Protein AF-A0A1F9HVI5-F1 (afdb_monomer)

Foldseek 3Di:
DVVLLVLLLVLLVCVLVVHDVVVNVVSQVVNQVVLLCCLLVPQLVDDLVVNVVVLVVLLVSLVVSLVVCVVSDPDPVSNVVSVVLSVLSSVLSVVLSVLCVVCVPDSPVSNVVSVVRQRSPPDCPDPVPPVPPPDDDDPPDD

Secondary structure (DSSP, 8-state):
-HHHHHHHHHHHHHHHTT--HHHHHHHHHHHHHHHHHHIIIIITTS-HHHHHHHHHHHHHHHHHHHHHHGGG--SHHHHHHHHHHHHHHHHHHHHHHHHHHHSTT-HHHHHHHHHT--TT----TTTTT-------------

Radius of gyration: 18.82 Å; Cα contacts (8 Å, |Δi|>4): 93; chains: 1; bounding box: 34×60×51 Å

pLDDT: mean 84.14, std 18.17, range [33.78, 97.69]

Mean predicted aligned error: 7.9 Å

Solvent-accessible surface area (backbone atoms only — not comparable to full-atom values): 8461 Å² total; per-residue (Å²): 112,72,70,58,53,52,50,53,49,51,47,50,54,41,60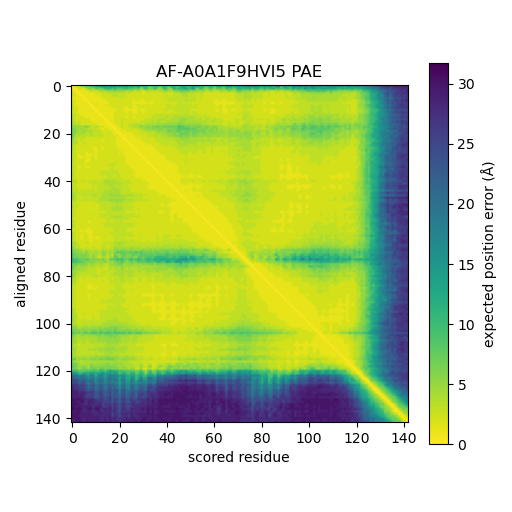,76,68,62,53,58,68,70,61,55,51,50,52,51,51,54,47,36,54,53,51,50,50,41,42,63,75,60,37,67,80,40,57,70,69,56,34,52,51,49,50,52,56,48,51,55,50,49,48,52,53,48,59,75,47,54,89,72,53,88,44,70,67,57,49,52,51,56,50,48,54,52,48,35,54,52,50,41,52,51,54,47,49,50,42,45,68,77,40,74,86,39,73,66,60,37,50,59,58,50,70,71,54,72,51,65,60,84,73,73,86,42,83,88,72,57,89,76,76,80,79,81,80,82,81,79,86,127

Structure (mmCIF, N/CA/C/O backbone):
data_AF-A0A1F9HVI5-F1
#
_entry.id   AF-A0A1F9HVI5-F1
#
loop_
_atom_site.group_PDB
_atom_site.id
_atom_site.type_symbol
_atom_site.label_atom_id
_atom_site.label_alt_id
_atom_site.label_comp_id
_atom_site.label_as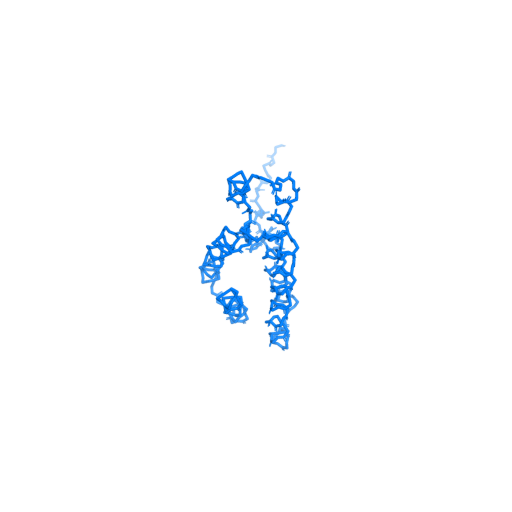ym_id
_atom_site.label_entity_id
_atom_site.label_seq_id
_atom_site.pdbx_PDB_ins_code
_atom_site.Cartn_x
_atom_site.Cartn_y
_atom_site.Cartn_z
_atom_site.occupancy
_atom_site.B_iso_or_equiv
_atom_site.auth_seq_id
_atom_site.auth_comp_id
_atom_site.auth_asym_id
_atom_site.auth_atom_id
_atom_site.pdbx_PDB_model_num
ATOM 1 N N . MET A 1 1 ? -1.151 -9.443 1.380 1.00 66.06 1 MET A N 1
ATOM 2 C CA . MET A 1 1 ? 0.193 -8.919 1.036 1.00 66.06 1 MET A CA 1
ATOM 3 C C . MET A 1 1 ? 0.683 -9.342 -0.363 1.00 66.06 1 MET A C 1
ATOM 5 O O . MET A 1 1 ? 0.917 -8.459 -1.174 1.00 66.06 1 MET A O 1
ATOM 9 N N . LEU A 1 2 ? 0.754 -10.642 -0.712 1.00 77.62 2 LEU A N 1
ATOM 10 C CA . LEU A 1 2 ? 1.256 -11.118 -2.028 1.00 77.62 2 LEU A CA 1
ATOM 11 C C . LEU A 1 2 ? 0.525 -10.523 -3.255 1.00 77.62 2 LEU A C 1
ATOM 13 O O . LEU A 1 2 ? 1.151 -10.196 -4.257 1.00 77.62 2 LEU A O 1
ATOM 17 N N . LYS A 1 3 ? -0.801 -10.349 -3.180 1.00 88.19 3 LYS A N 1
ATOM 18 C CA . LYS A 1 3 ? -1.596 -9.783 -4.287 1.00 88.19 3 LYS A CA 1
ATOM 19 C C . LYS A 1 3 ? -1.230 -8.323 -4.606 1.00 88.19 3 LYS A C 1
ATOM 21 O O . LYS A 1 3 ? -1.174 -7.962 -5.776 1.00 88.19 3 LYS A O 1
ATOM 26 N N . VAL A 1 4 ? -0.925 -7.512 -3.585 1.00 90.56 4 VAL A N 1
ATOM 27 C CA . VAL A 1 4 ? -0.526 -6.101 -3.759 1.00 90.56 4 VAL A CA 1
ATOM 28 C C . VAL A 1 4 ? 0.826 -6.020 -4.456 1.00 90.56 4 VAL A C 1
ATOM 30 O O . VAL A 1 4 ? 0.950 -5.332 -5.461 1.00 90.56 4 VAL A O 1
ATOM 33 N N . THR A 1 5 ? 1.818 -6.784 -3.994 1.00 91.94 5 THR A N 1
ATOM 34 C CA . THR A 1 5 ? 3.158 -6.788 -4.603 1.00 91.94 5 THR A CA 1
ATOM 35 C C . THR A 1 5 ? 3.132 -7.255 -6.059 1.00 91.94 5 THR A C 1
ATOM 37 O O . THR A 1 5 ? 3.847 -6.704 -6.890 1.00 91.94 5 THR A O 1
ATOM 40 N N . VAL A 1 6 ? 2.268 -8.223 -6.395 1.00 93.50 6 VAL A N 1
ATOM 41 C CA . VAL A 1 6 ? 2.076 -8.684 -7.782 1.00 93.50 6 VAL A CA 1
ATOM 42 C C . VAL A 1 6 ? 1.490 -7.582 -8.665 1.00 93.50 6 VAL A C 1
ATOM 44 O O . VAL A 1 6 ? 1.986 -7.366 -9.768 1.00 93.50 6 VAL A O 1
ATOM 47 N N . LEU A 1 7 ? 0.459 -6.869 -8.207 1.00 92.94 7 LEU A N 1
ATOM 48 C CA . LEU A 1 7 ? -0.134 -5.779 -8.987 1.00 92.94 7 LEU A CA 1
ATOM 49 C C . LEU A 1 7 ? 0.793 -4.572 -9.125 1.00 92.94 7 LEU A C 1
ATOM 51 O O . LEU A 1 7 ? 0.842 -3.980 -10.198 1.00 92.94 7 LEU A O 1
ATOM 55 N N . VAL A 1 8 ? 1.570 -4.249 -8.088 1.00 93.75 8 VAL A N 1
ATOM 56 C CA . VAL A 1 8 ? 2.620 -3.223 -8.169 1.00 93.75 8 VAL A CA 1
ATOM 57 C C . VAL A 1 8 ? 3.662 -3.606 -9.223 1.00 93.75 8 VAL A C 1
ATOM 59 O O . VAL A 1 8 ? 3.995 -2.783 -10.071 1.00 93.75 8 VAL A O 1
ATOM 62 N N . GLY A 1 9 ? 4.108 -4.867 -9.247 1.00 93.19 9 GLY A N 1
ATOM 63 C CA . GLY A 1 9 ? 5.003 -5.366 -10.296 1.00 93.19 9 GLY A CA 1
ATOM 64 C C . GLY A 1 9 ? 4.393 -5.244 -11.697 1.00 93.19 9 GLY A C 1
ATOM 65 O O . GLY A 1 9 ? 5.010 -4.670 -12.591 1.00 93.19 9 GLY A O 1
ATOM 66 N N . ARG A 1 10 ? 3.137 -5.679 -11.877 1.00 93.62 10 ARG A N 1
ATOM 67 C CA . ARG A 1 10 ? 2.419 -5.532 -13.158 1.00 93.62 10 ARG A CA 1
ATOM 68 C C . ARG A 1 10 ? 2.317 -4.077 -13.597 1.00 93.62 10 ARG A C 1
ATOM 70 O O . ARG A 1 10 ? 2.501 -3.786 -14.776 1.00 93.62 10 ARG A O 1
ATOM 77 N N . TYR A 1 11 ? 2.042 -3.174 -12.665 1.00 92.25 11 TYR A N 1
ATOM 78 C CA . TYR A 1 11 ? 1.99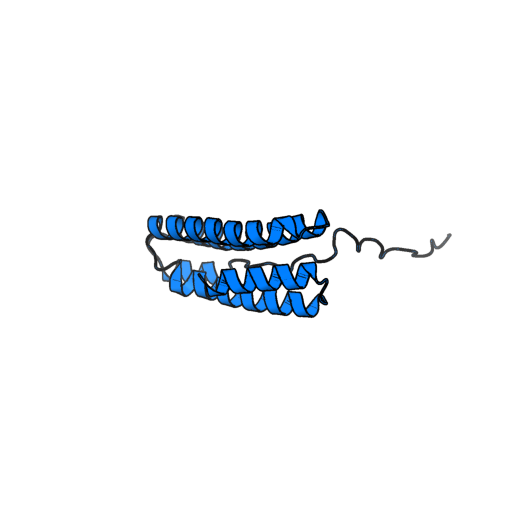7 -1.748 -12.940 1.00 92.25 11 TYR A CA 1
ATOM 79 C C . TYR A 1 11 ? 3.356 -1.216 -13.411 1.00 92.25 11 TYR A C 1
ATOM 81 O O . TYR A 1 11 ? 3.404 -0.491 -14.404 1.00 92.25 11 TYR A O 1
ATOM 89 N N . PHE A 1 12 ? 4.459 -1.613 -12.767 1.00 92.75 12 PHE A N 1
ATOM 90 C CA . PHE A 1 12 ? 5.805 -1.244 -13.215 1.00 92.75 12 PHE A CA 1
ATOM 91 C C . PHE A 1 12 ? 6.098 -1.765 -14.623 1.00 92.75 12 PHE A C 1
ATOM 93 O O . PHE A 1 12 ? 6.537 -0.988 -15.471 1.00 92.75 12 PHE A O 1
ATOM 100 N N . ASP A 1 13 ? 5.780 -3.028 -14.918 1.00 92.19 13 ASP A N 1
ATOM 101 C CA . ASP A 1 13 ? 5.919 -3.589 -16.268 1.00 92.19 13 ASP A CA 1
ATOM 102 C C . ASP A 1 13 ? 5.131 -2.777 -17.307 1.00 92.19 13 ASP A C 1
ATOM 104 O O . ASP A 1 13 ? 5.677 -2.374 -18.336 1.00 92.19 13 ASP A O 1
ATOM 108 N N . HIS A 1 14 ? 3.859 -2.480 -17.029 1.00 89.94 14 HIS A N 1
ATOM 109 C CA . HIS A 1 14 ? 2.995 -1.737 -17.952 1.00 89.94 14 HIS A CA 1
ATOM 110 C C . HIS A 1 14 ? 3.489 -0.305 -18.165 1.00 89.94 14 HIS A C 1
ATOM 112 O O . HIS A 1 14 ? 3.448 0.210 -19.287 1.00 89.94 14 HIS A O 1
ATOM 118 N N . ARG A 1 15 ? 4.009 0.334 -17.111 1.00 86.88 15 ARG A N 1
ATOM 119 C CA . ARG A 1 15 ? 4.583 1.677 -17.196 1.00 86.88 15 ARG A CA 1
ATOM 120 C C . ARG A 1 15 ? 5.852 1.695 -18.044 1.00 86.88 15 ARG A C 1
ATOM 122 O O . ARG A 1 15 ? 6.002 2.609 -18.857 1.00 86.88 15 ARG A O 1
ATOM 129 N N . LEU A 1 16 ? 6.728 0.700 -17.893 1.00 87.62 16 LEU A N 1
ATOM 130 C CA . LEU A 1 16 ? 7.965 0.579 -18.674 1.00 87.62 16 LEU A CA 1
ATOM 131 C C . LEU A 1 16 ? 7.699 0.254 -20.145 1.00 87.62 16 LEU A C 1
ATOM 133 O O . LEU A 1 16 ? 8.397 0.750 -21.027 1.00 87.62 16 LEU A O 1
ATOM 137 N N . GLN A 1 17 ? 6.647 -0.517 -20.416 1.00 88.88 17 GLN A N 1
ATOM 138 C CA . GLN A 1 17 ? 6.171 -0.812 -21.768 1.00 88.88 17 GLN A CA 1
ATOM 139 C C . GLN A 1 17 ? 5.372 0.338 -22.401 1.00 88.88 17 GLN A C 1
ATOM 141 O O . GLN A 1 17 ? 4.947 0.216 -23.547 1.00 88.88 17 GLN A O 1
ATOM 146 N N . LYS A 1 18 ? 5.175 1.456 -21.685 1.00 85.38 18 LYS A N 1
ATOM 147 C CA . LYS A 1 18 ? 4.401 2.624 -22.142 1.00 85.38 18 LYS A CA 1
ATOM 148 C C . LYS A 1 18 ? 2.979 2.257 -22.575 1.00 85.38 18 LYS A C 1
ATOM 150 O O . LYS A 1 18 ? 2.470 2.776 -23.568 1.00 85.38 18 LYS A O 1
ATOM 155 N N . GLN A 1 19 ? 2.350 1.354 -21.825 1.00 85.69 19 GLN A N 1
ATOM 156 C CA . GLN A 1 1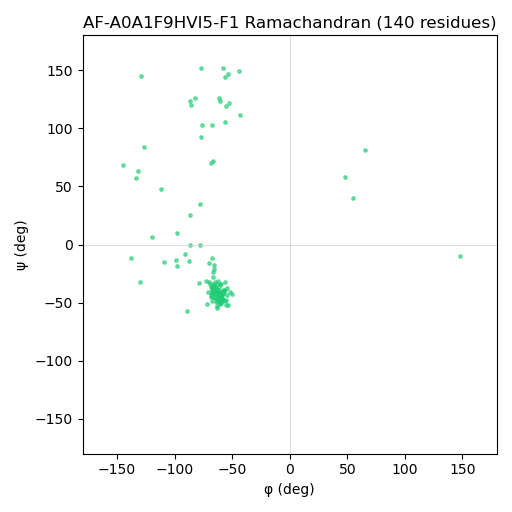9 ? 0.955 0.995 -22.047 1.00 85.69 19 GLN A CA 1
ATOM 157 C C . GLN A 1 19 ? 0.052 2.237 -21.933 1.00 85.69 19 GLN A C 1
ATOM 159 O O . GLN A 1 19 ? 0.387 3.173 -21.196 1.00 85.69 19 GLN A O 1
ATOM 164 N N . PRO A 1 20 ? -1.096 2.259 -22.634 1.00 83.94 20 PRO A N 1
ATOM 165 C CA . PRO A 1 20 ? -2.045 3.358 -22.541 1.00 83.94 20 PRO A CA 1
ATOM 166 C C . PRO A 1 20 ? -2.455 3.634 -21.094 1.00 83.94 20 PRO A C 1
ATOM 168 O O . PRO A 1 20 ? -2.596 2.717 -20.279 1.00 83.94 20 PRO A O 1
ATOM 171 N N . LEU A 1 21 ? -2.708 4.908 -20.793 1.00 80.06 21 LEU A N 1
ATOM 172 C CA . LEU A 1 21 ? -3.058 5.355 -19.447 1.00 80.06 21 LEU A CA 1
ATOM 173 C C . LEU A 1 21 ? -4.290 4.628 -18.888 1.00 80.06 21 LEU A C 1
ATOM 175 O O . LEU A 1 21 ? -4.360 4.354 -17.695 1.00 80.06 21 LEU A O 1
ATOM 179 N N . GLN A 1 22 ? -5.237 4.260 -19.751 1.00 84.06 22 GLN A N 1
ATOM 180 C CA . GLN A 1 22 ? -6.427 3.498 -19.382 1.00 84.06 22 GLN A CA 1
ATOM 181 C C . GLN A 1 22 ? -6.066 2.157 -18.731 1.00 84.06 22 GLN A C 1
ATOM 183 O O . GLN A 1 22 ? -6.691 1.776 -17.746 1.00 84.06 22 GLN A O 1
ATOM 188 N N . VAL A 1 23 ? -5.029 1.472 -19.224 1.00 85.69 23 VAL A N 1
ATOM 189 C CA . VAL A 1 23 ? -4.587 0.184 -18.669 1.00 85.69 23 VAL A CA 1
ATOM 190 C C . VAL A 1 23 ? -3.938 0.382 -17.299 1.00 85.69 23 VAL A C 1
ATOM 192 O O . VAL A 1 23 ? -4.213 -0.369 -16.364 1.00 85.69 23 VAL A O 1
ATOM 195 N N . LEU A 1 24 ? -3.132 1.437 -17.144 1.00 85.12 24 LEU A N 1
ATOM 196 C CA . LEU A 1 24 ? -2.563 1.811 -15.846 1.00 85.12 24 LEU A CA 1
ATOM 197 C C . LEU A 1 24 ? -3.657 2.190 -14.839 1.00 85.12 24 LEU A C 1
ATOM 199 O O . LEU A 1 24 ? -3.575 1.797 -13.679 1.00 85.12 24 LEU A O 1
ATOM 203 N N . ASN A 1 25 ? -4.704 2.890 -15.279 1.00 85.19 25 ASN A N 1
ATOM 204 C CA . ASN A 1 25 ? -5.828 3.277 -14.428 1.00 85.19 25 ASN A CA 1
ATOM 205 C C . ASN A 1 25 ? -6.625 2.070 -13.922 1.00 85.19 25 ASN A C 1
ATOM 207 O O . ASN A 1 25 ? -7.039 2.079 -12.765 1.00 85.19 25 ASN A O 1
ATOM 211 N N . VAL A 1 26 ? -6.796 1.023 -14.738 1.00 89.56 26 VAL A N 1
ATOM 212 C CA . VAL A 1 26 ? -7.406 -0.241 -14.286 1.00 89.56 26 VAL A CA 1
ATOM 213 C C . VAL A 1 26 ? -6.554 -0.881 -13.187 1.00 89.56 26 VAL A C 1
ATOM 215 O O . VAL A 1 26 ? -7.072 -1.200 -12.122 1.00 89.56 26 VAL A O 1
ATOM 218 N N . LEU A 1 27 ? -5.233 -0.970 -13.378 1.00 90.38 27 LEU A N 1
ATOM 219 C CA . LEU A 1 27 ? -4.330 -1.519 -12.357 1.00 90.38 27 LEU A CA 1
ATOM 220 C C . LEU A 1 27 ? -4.341 -0.699 -11.058 1.00 90.38 27 LEU A C 1
ATOM 222 O O . LEU A 1 27 ? -4.309 -1.265 -9.967 1.00 90.38 27 LEU A O 1
ATOM 226 N N . VAL A 1 28 ? -4.401 0.630 -11.161 1.00 89.81 28 VAL A N 1
ATOM 227 C CA . VAL A 1 28 ? -4.521 1.533 -10.006 1.00 89.81 28 VAL A CA 1
ATOM 228 C C . VAL A 1 28 ? -5.856 1.343 -9.289 1.00 89.81 28 VAL A C 1
ATOM 230 O O . VAL A 1 28 ? -5.889 1.349 -8.060 1.00 89.81 28 VAL A O 1
ATOM 233 N N . HIS A 1 29 ? -6.948 1.165 -10.031 1.00 90.38 29 HIS A N 1
ATOM 234 C CA . HIS A 1 29 ? -8.264 0.897 -9.463 1.00 90.38 29 HIS A CA 1
ATOM 235 C C . HIS A 1 29 ? -8.284 -0.431 -8.693 1.00 90.38 29 HIS A C 1
ATOM 237 O O . HIS A 1 29 ? -8.692 -0.455 -7.530 1.00 90.38 29 HIS A O 1
ATOM 243 N N . ASP A 1 30 ? -7.752 -1.501 -9.285 1.00 92.12 30 ASP A N 1
ATOM 244 C CA . ASP A 1 30 ? -7.641 -2.813 -8.638 1.00 92.12 30 ASP A CA 1
ATOM 245 C C . ASP A 1 30 ? -6.766 -2.749 -7.379 1.00 92.12 30 ASP A C 1
ATOM 247 O O . ASP A 1 30 ? -7.110 -3.305 -6.332 1.00 92.12 30 ASP A O 1
ATOM 251 N N . LEU A 1 31 ? -5.641 -2.026 -7.456 1.00 93.38 31 LEU A N 1
ATOM 252 C CA . LEU A 1 31 ? -4.790 -1.761 -6.299 1.00 93.38 31 LEU A CA 1
ATOM 253 C C . LEU A 1 31 ? -5.556 -1.017 -5.208 1.00 93.38 31 LEU A C 1
ATOM 255 O O . LEU A 1 31 ? -5.467 -1.408 -4.049 1.00 93.38 31 LEU A O 1
ATOM 259 N N . ARG A 1 32 ? -6.328 0.017 -5.558 1.00 92.50 32 ARG A N 1
ATOM 260 C CA . ARG A 1 32 ? -7.116 0.789 -4.592 1.00 92.50 32 ARG A CA 1
ATOM 261 C C . ARG A 1 32 ? -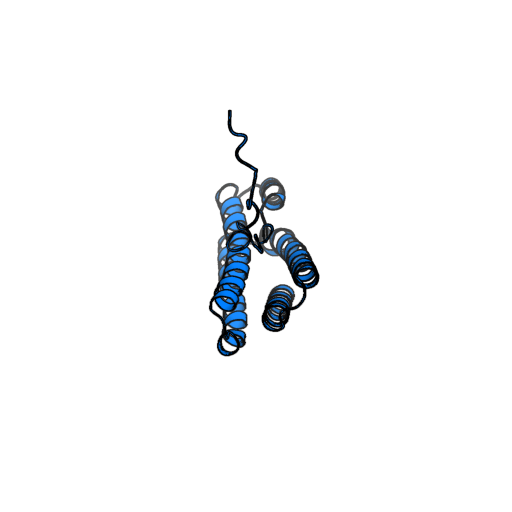8.088 -0.106 -3.829 1.00 92.50 32 ARG A C 1
ATOM 263 O O . ARG A 1 32 ? -8.112 -0.041 -2.604 1.00 92.50 32 ARG A O 1
ATOM 270 N N . ILE A 1 33 ? -8.836 -0.958 -4.530 1.00 92.75 33 ILE A N 1
ATOM 271 C CA . ILE A 1 33 ? -9.784 -1.893 -3.906 1.00 92.75 33 ILE A CA 1
ATOM 272 C C . ILE A 1 33 ? -9.056 -2.832 -2.941 1.00 92.75 33 ILE A C 1
ATOM 274 O O . ILE A 1 33 ? -9.463 -2.975 -1.789 1.00 92.75 33 ILE A O 1
ATOM 278 N N . LEU A 1 34 ? -7.956 -3.445 -3.384 1.00 94.88 34 LEU A N 1
ATOM 279 C CA . LEU A 1 34 ? -7.218 -4.400 -2.557 1.00 94.88 34 LEU A CA 1
ATOM 280 C C . LEU A 1 34 ? -6.564 -3.757 -1.340 1.00 94.88 34 LEU A C 1
ATOM 282 O O . LEU A 1 34 ? -6.514 -4.378 -0.283 1.00 94.88 34 LEU A O 1
ATOM 286 N N . LEU A 1 35 ? -6.041 -2.542 -1.481 1.00 95.12 35 LEU A N 1
ATOM 287 C CA . LEU A 1 35 ? -5.462 -1.791 -0.372 1.00 95.12 35 LEU A CA 1
ATOM 288 C C . LEU A 1 35 ? -6.538 -1.416 0.645 1.00 95.12 35 LEU A C 1
ATOM 290 O O . LEU A 1 35 ? -6.315 -1.580 1.838 1.00 95.12 35 LEU A O 1
ATOM 294 N N . HIS A 1 36 ? -7.719 -1.010 0.179 1.00 94.25 36 HIS A N 1
ATOM 295 C CA . HIS A 1 36 ? -8.844 -0.693 1.051 1.00 94.25 36 HIS A CA 1
ATOM 296 C C . HIS A 1 36 ? -9.294 -1.912 1.863 1.00 94.25 36 HIS A C 1
ATOM 298 O O . HIS A 1 36 ? -9.372 -1.852 3.087 1.00 94.25 36 HIS A O 1
ATOM 304 N N . GLN A 1 37 ? -9.493 -3.051 1.194 1.00 94.62 37 GLN A N 1
ATOM 305 C CA . GLN A 1 37 ? -9.801 -4.326 1.850 1.00 94.62 37 GLN A CA 1
ATOM 306 C C . GLN A 1 37 ? -8.699 -4.733 2.831 1.00 94.62 37 GLN A C 1
ATOM 308 O O . GLN A 1 37 ? -8.974 -5.185 3.935 1.00 94.62 37 GLN A O 1
ATOM 313 N N . MET A 1 38 ? -7.433 -4.540 2.459 1.00 95.81 38 MET A N 1
ATOM 314 C CA . MET A 1 38 ? -6.310 -4.876 3.327 1.00 95.81 38 MET A CA 1
ATOM 315 C C . MET A 1 38 ? -6.267 -4.015 4.585 1.00 95.81 38 MET A C 1
ATOM 317 O O . MET A 1 38 ? -5.999 -4.549 5.658 1.00 95.81 38 MET A O 1
ATOM 321 N N . ILE A 1 39 ? -6.547 -2.717 4.469 1.00 96.62 39 ILE A N 1
ATOM 322 C CA . ILE A 1 39 ? -6.628 -1.823 5.623 1.00 96.62 39 ILE A CA 1
ATOM 323 C C . ILE A 1 39 ? -7.769 -2.273 6.540 1.00 96.62 39 ILE A C 1
ATOM 325 O O . ILE A 1 39 ? -7.540 -2.558 7.714 1.00 96.62 39 ILE A O 1
ATOM 329 N N . LEU A 1 40 ? -8.980 -2.411 6.000 1.00 96.00 40 LEU A N 1
ATOM 330 C CA . LEU A 1 40 ? -10.161 -2.696 6.809 1.00 96.00 40 LEU A CA 1
ATOM 331 C C . LEU A 1 40 ? -10.149 -4.101 7.421 1.00 96.00 40 LEU A C 1
ATOM 333 O O . LEU A 1 40 ? -10.468 -4.259 8.597 1.00 96.00 40 LEU A O 1
ATOM 337 N N . ASP A 1 41 ? -9.807 -5.126 6.647 1.00 95.56 41 ASP A N 1
ATOM 338 C CA . ASP A 1 41 ? -10.043 -6.520 7.042 1.00 95.56 41 ASP A CA 1
ATOM 339 C C . ASP A 1 41 ? -8.801 -7.197 7.631 1.00 95.56 41 ASP A C 1
ATOM 341 O O . ASP A 1 41 ? -8.904 -8.269 8.229 1.00 95.56 41 ASP A O 1
ATOM 345 N N . HIS A 1 42 ? -7.621 -6.588 7.475 1.00 95.06 42 HIS A N 1
ATOM 346 C CA . HIS A 1 42 ? -6.364 -7.172 7.945 1.00 95.06 42 HIS A CA 1
ATOM 347 C C . HIS A 1 42 ? -5.502 -6.236 8.783 1.00 95.06 42 HIS A C 1
ATOM 349 O O . HIS A 1 42 ? -4.798 -6.741 9.646 1.00 95.06 42 HIS A O 1
ATOM 355 N N . PHE A 1 43 ? -5.514 -4.923 8.540 1.00 96.88 43 PHE A N 1
ATOM 356 C CA . PHE A 1 43 ? -4.637 -3.988 9.247 1.00 96.88 43 PHE A CA 1
ATOM 357 C C . PHE A 1 43 ? -5.269 -3.464 10.538 1.00 96.88 43 PHE A C 1
ATOM 359 O O . PHE A 1 43 ? -4.711 -3.670 11.607 1.00 96.88 43 PHE A O 1
ATOM 366 N N . LEU A 1 44 ? -6.455 -2.850 10.452 1.00 96.62 44 LEU A N 1
ATOM 367 C CA . LEU A 1 44 ? -7.145 -2.270 11.614 1.00 96.62 44 LEU A CA 1
ATOM 368 C C . LEU A 1 44 ? -7.470 -3.274 12.732 1.00 96.62 44 LEU A C 1
ATOM 370 O O . LEU A 1 44 ? -7.415 -2.884 13.894 1.00 96.62 44 LEU A O 1
ATOM 374 N N . PRO A 1 45 ? -7.794 -4.554 12.451 1.00 96.38 45 PRO A N 1
ATOM 375 C CA . PRO A 1 45 ? -8.025 -5.527 13.519 1.00 96.38 45 PRO A CA 1
ATOM 376 C C . PRO A 1 45 ? -6.773 -5.889 14.333 1.00 96.38 45 PRO A C 1
ATOM 378 O O . PRO A 1 45 ? -6.896 -6.580 15.344 1.00 96.38 45 PRO A O 1
ATOM 381 N N . LEU A 1 46 ? -5.574 -5.500 13.886 1.00 96.62 46 LEU A N 1
ATOM 382 C CA . LEU A 1 46 ? -4.331 -5.804 14.590 1.00 96.62 46 LEU A CA 1
ATOM 383 C C . LEU A 1 46 ? -4.141 -4.886 15.805 1.00 96.62 46 LEU A C 1
ATOM 385 O O . LEU A 1 46 ? -4.543 -3.724 15.782 1.00 96.62 46 LEU A O 1
ATOM 389 N N . PRO A 1 47 ? -3.429 -5.350 16.845 1.00 96.38 47 PRO A N 1
ATOM 390 C CA . PRO A 1 47 ? -2.807 -4.451 17.808 1.00 96.38 47 PRO A CA 1
ATOM 391 C C . PRO A 1 47 ? -1.876 -3.456 17.101 1.00 96.38 47 PRO A C 1
ATOM 393 O O . PRO A 1 47 ? -1.184 -3.829 16.154 1.00 96.38 47 PRO A O 1
ATOM 396 N N . LEU A 1 48 ? -1.802 -2.214 17.590 1.00 95.19 48 LEU A N 1
ATOM 397 C CA . LEU A 1 48 ? -1.018 -1.137 16.965 1.00 95.19 48 LEU A CA 1
ATOM 398 C C . LEU A 1 48 ? 0.447 -1.525 16.689 1.00 95.19 48 LEU A C 1
ATOM 400 O O . LEU A 1 48 ? 0.982 -1.223 15.625 1.00 95.19 48 LEU A O 1
ATOM 404 N N . GLU A 1 49 ? 1.095 -2.232 17.617 1.00 96.62 49 GLU A N 1
ATOM 405 C CA . GLU A 1 49 ? 2.470 -2.717 17.428 1.00 96.62 49 GLU A CA 1
ATOM 406 C C . GLU A 1 49 ? 2.579 -3.686 16.241 1.00 96.62 49 GLU A C 1
ATOM 408 O O . GLU A 1 49 ? 3.453 -3.532 15.389 1.00 96.62 49 GLU A O 1
ATOM 413 N N . GLN A 1 50 ? 1.633 -4.619 16.114 1.00 97.50 50 GLN A N 1
ATOM 414 C CA . GLN A 1 50 ? 1.585 -5.561 14.992 1.00 97.50 50 GLN A CA 1
ATOM 415 C C . GLN A 1 50 ? 1.206 -4.867 13.677 1.00 97.50 50 GLN A C 1
ATOM 417 O O . GLN A 1 50 ? 1.687 -5.255 12.615 1.00 97.50 50 GLN A O 1
ATOM 422 N N . ALA A 1 51 ? 0.377 -3.821 13.723 1.00 96.19 51 ALA A N 1
ATOM 423 C CA . ALA A 1 51 ? 0.070 -2.997 12.557 1.00 96.19 51 ALA A CA 1
ATOM 424 C C . ALA A 1 51 ? 1.327 -2.266 12.046 1.00 96.19 51 ALA A C 1
ATOM 426 O O . ALA A 1 51 ? 1.614 -2.275 10.847 1.00 96.19 51 ALA A O 1
ATOM 427 N N . ARG A 1 52 ? 2.153 -1.728 12.948 1.00 96.62 52 ARG A N 1
ATOM 428 C CA . ARG A 1 52 ? 3.455 -1.133 12.601 1.00 96.62 52 ARG A CA 1
ATOM 429 C C . ARG A 1 52 ? 4.408 -2.149 11.982 1.00 96.62 52 ARG A C 1
ATOM 431 O O . ARG A 1 52 ? 5.026 -1.858 10.957 1.00 96.62 52 ARG A O 1
ATOM 438 N N . GLU A 1 53 ? 4.503 -3.347 12.556 1.00 96.81 53 GLU A N 1
ATOM 439 C CA . GLU A 1 53 ? 5.286 -4.449 11.980 1.00 96.81 53 GLU A CA 1
ATOM 440 C C . GLU A 1 53 ? 4.776 -4.836 10.588 1.00 96.81 53 GLU A C 1
ATOM 442 O O . GLU A 1 53 ? 5.565 -4.993 9.653 1.00 96.81 53 GLU A O 1
ATOM 447 N N . PHE A 1 54 ? 3.454 -4.922 10.416 1.00 95.94 54 PHE A N 1
ATOM 448 C CA . PHE A 1 54 ? 2.826 -5.183 9.127 1.00 95.94 54 PHE A CA 1
ATOM 449 C C . PHE A 1 54 ? 3.200 -4.114 8.097 1.00 95.94 54 PHE A C 1
ATOM 451 O O . PHE A 1 54 ? 3.570 -4.457 6.970 1.00 95.94 54 PHE A O 1
ATOM 458 N N . ARG A 1 55 ? 3.118 -2.825 8.461 1.00 95.06 55 ARG A N 1
ATOM 459 C CA . ARG A 1 55 ? 3.486 -1.708 7.581 1.00 95.06 55 ARG A CA 1
ATOM 460 C C . ARG A 1 55 ? 4.955 -1.806 7.182 1.00 95.06 55 ARG A C 1
ATOM 462 O O . ARG A 1 55 ? 5.252 -1.731 5.993 1.00 95.06 55 ARG A O 1
ATOM 469 N N . SER A 1 56 ? 5.859 -2.028 8.134 1.00 95.25 56 SER A N 1
ATOM 470 C CA . SER A 1 56 ? 7.293 -2.189 7.860 1.00 95.25 56 SER A CA 1
ATOM 471 C C . SER A 1 56 ? 7.563 -3.363 6.913 1.00 95.25 56 SER A C 1
ATOM 473 O O . SER A 1 56 ? 8.225 -3.196 5.891 1.00 95.25 56 SER A O 1
ATOM 475 N N . ALA A 1 57 ? 6.945 -4.523 7.155 1.00 95.56 57 ALA A N 1
ATOM 476 C CA . ALA A 1 57 ? 7.066 -5.678 6.267 1.00 95.56 57 ALA A CA 1
ATOM 477 C C . ALA A 1 57 ? 6.490 -5.414 4.861 1.00 95.56 57 ALA A C 1
ATOM 479 O O . ALA A 1 57 ? 7.001 -5.933 3.862 1.00 95.56 57 ALA A O 1
ATOM 480 N N . LEU A 1 58 ? 5.421 -4.617 4.755 1.00 94.56 58 LEU A N 1
ATOM 481 C CA . LEU A 1 58 ? 4.882 -4.184 3.469 1.00 94.56 58 LEU A CA 1
ATOM 482 C C . LEU A 1 58 ? 5.868 -3.264 2.737 1.00 94.56 58 LEU A C 1
ATOM 484 O O . LEU A 1 58 ? 6.093 -3.476 1.545 1.00 94.56 58 LEU A O 1
ATOM 488 N N . VAL A 1 59 ? 6.466 -2.291 3.431 1.00 94.31 59 VAL A N 1
ATOM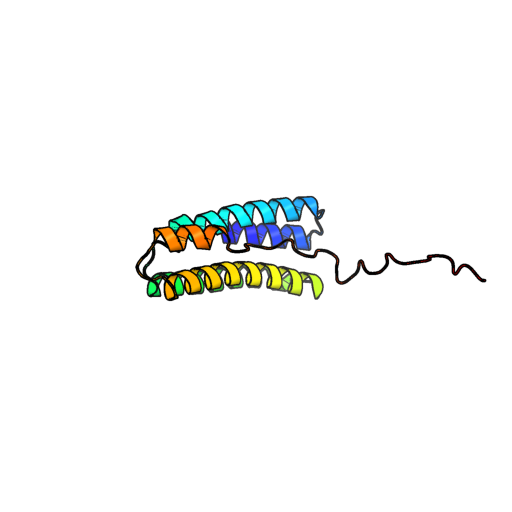 489 C CA . VAL A 1 59 ? 7.494 -1.390 2.880 1.00 94.31 59 VAL A CA 1
ATOM 490 C C . VAL A 1 59 ? 8.648 -2.205 2.307 1.00 94.31 59 VAL A C 1
ATOM 492 O O . VAL A 1 59 ? 8.960 -2.056 1.126 1.00 94.31 59 VAL A O 1
ATOM 495 N N . ASP A 1 60 ? 9.210 -3.131 3.083 1.00 94.69 60 ASP A N 1
ATOM 496 C CA . ASP A 1 60 ? 10.333 -3.967 2.647 1.00 94.69 60 ASP A CA 1
ATOM 497 C C . ASP A 1 60 ? 9.994 -4.767 1.389 1.00 94.69 60 ASP A C 1
ATOM 499 O O . ASP A 1 60 ? 10.778 -4.836 0.439 1.00 94.69 60 ASP A O 1
ATOM 503 N N . ARG A 1 61 ? 8.785 -5.334 1.328 1.00 95.25 61 ARG A N 1
ATOM 504 C CA . ARG A 1 61 ? 8.330 -6.075 0.146 1.00 95.25 61 ARG A CA 1
ATOM 505 C C . ARG A 1 61 ? 8.136 -5.177 -1.069 1.00 95.25 61 ARG A C 1
ATOM 507 O O . ARG A 1 61 ? 8.506 -5.579 -2.170 1.00 95.25 61 ARG A O 1
ATOM 514 N N . LEU A 1 62 ? 7.560 -3.987 -0.902 1.00 94.81 62 LEU A N 1
ATOM 515 C CA . LEU A 1 62 ? 7.384 -3.025 -1.993 1.00 94.81 62 LEU A CA 1
ATOM 516 C C . LEU A 1 62 ? 8.735 -2.528 -2.518 1.00 94.81 62 LEU A C 1
ATOM 518 O O . LEU A 1 62 ? 8.923 -2.446 -3.731 1.00 94.81 62 LEU A O 1
ATOM 522 N N . MET A 1 63 ? 9.692 -2.277 -1.624 1.00 93.69 63 MET A N 1
ATOM 523 C CA . MET A 1 63 ? 11.062 -1.912 -1.983 1.00 93.69 63 MET A CA 1
ATOM 524 C C . MET A 1 63 ? 11.804 -3.065 -2.661 1.00 93.69 63 MET A C 1
ATOM 526 O O . MET A 1 63 ? 12.533 -2.837 -3.625 1.00 93.69 63 MET A O 1
ATOM 530 N N . GLY A 1 64 ? 11.560 -4.306 -2.236 1.00 94.25 64 GLY A N 1
ATOM 531 C CA . GLY A 1 64 ? 12.047 -5.504 -2.915 1.00 94.25 64 GLY A CA 1
ATOM 532 C C . GLY A 1 64 ? 11.534 -5.605 -4.353 1.00 94.25 64 GLY A C 1
ATOM 533 O O . GLY A 1 64 ? 12.325 -5.831 -5.268 1.00 94.25 64 GLY A O 1
ATOM 534 N N . VAL A 1 65 ? 10.234 -5.364 -4.580 1.00 93.81 65 VAL A N 1
ATOM 535 C CA . VAL A 1 65 ? 9.675 -5.273 -5.940 1.00 93.81 65 VAL A CA 1
ATOM 536 C C . VAL A 1 65 ? 10.351 -4.137 -6.702 1.00 93.81 65 VAL A C 1
ATOM 538 O O . VAL A 1 65 ? 10.874 -4.364 -7.781 1.00 93.81 65 VAL A O 1
ATOM 541 N N . TYR A 1 66 ? 10.420 -2.930 -6.145 1.00 91.56 66 TYR A N 1
ATOM 542 C CA . TYR A 1 66 ? 11.063 -1.792 -6.805 1.00 91.56 66 TYR A CA 1
ATOM 543 C C . TYR A 1 66 ? 12.514 -2.072 -7.228 1.00 91.56 66 TYR A C 1
ATOM 545 O O . TYR A 1 66 ? 12.890 -1.769 -8.362 1.00 91.56 66 TYR A O 1
ATOM 553 N N . GLY A 1 67 ? 13.311 -2.706 -6.363 1.00 91.69 67 GLY A N 1
ATOM 554 C CA . GLY A 1 67 ? 14.700 -3.071 -6.647 1.00 91.69 67 GLY A CA 1
ATOM 555 C C . GLY A 1 67 ? 14.852 -4.028 -7.834 1.00 91.69 67 GLY A C 1
ATOM 556 O O . GLY A 1 67 ? 15.797 -3.891 -8.607 1.00 91.69 67 GLY A O 1
ATOM 557 N N . GLN A 1 68 ? 13.895 -4.937 -8.053 1.00 92.62 68 GLN A N 1
ATOM 558 C CA . GLN A 1 68 ? 13.896 -5.840 -9.217 1.00 92.62 68 GLN A CA 1
ATOM 559 C C . GLN A 1 68 ? 13.697 -5.098 -10.548 1.00 92.62 68 GLN A C 1
ATOM 561 O O . GLN A 1 68 ? 14.151 -5.562 -11.596 1.00 92.62 68 GLN A O 1
ATOM 566 N N . TYR A 1 69 ? 13.014 -3.953 -10.519 1.00 89.56 69 TYR A N 1
ATOM 567 C CA . TYR A 1 69 ? 12.704 -3.155 -11.707 1.00 89.56 69 TYR A CA 1
ATOM 568 C C . TYR A 1 69 ? 13.678 -1.998 -11.912 1.00 89.56 69 TYR A C 1
ATOM 570 O O . TYR A 1 69 ? 13.803 -1.515 -13.035 1.00 89.56 69 TYR A O 1
ATOM 578 N N . GLN A 1 70 ? 14.417 -1.597 -10.873 1.00 85.38 70 GLN A N 1
ATOM 579 C CA . GLN A 1 70 ? 15.370 -0.491 -10.924 1.00 85.38 70 GLN A CA 1
ATOM 580 C C . GLN A 1 70 ? 16.358 -0.559 -12.107 1.00 85.38 70 GLN A C 1
ATOM 582 O O . GLN A 1 70 ? 16.541 0.473 -12.754 1.00 85.38 70 GLN A O 1
ATOM 587 N N . PRO A 1 71 ? 16.942 -1.722 -12.474 1.00 87.38 71 PRO A N 1
ATOM 588 C CA . PRO A 1 71 ? 17.842 -1.813 -13.628 1.00 87.38 71 PRO A CA 1
ATOM 589 C C . PRO A 1 71 ? 17.167 -1.551 -14.983 1.00 87.38 71 PRO A C 1
ATOM 591 O O . PRO A 1 71 ? 17.853 -1.310 -15.970 1.00 87.38 71 PRO A O 1
ATOM 594 N N . LYS A 1 72 ? 15.831 -1.622 -15.051 1.00 86.00 72 LYS A N 1
ATOM 595 C CA . LYS A 1 72 ? 15.047 -1.426 -16.279 1.00 86.00 72 LYS A CA 1
ATOM 596 C C . LYS A 1 72 ? 14.623 0.032 -16.487 1.00 86.00 72 LYS A C 1
ATOM 598 O O . LYS A 1 72 ? 14.064 0.361 -17.534 1.00 86.00 72 LYS A O 1
ATOM 603 N N . TYR A 1 73 ? 14.838 0.904 -15.501 1.00 83.56 73 TYR A N 1
ATOM 604 C CA . TYR A 1 73 ? 14.457 2.311 -15.584 1.00 83.56 73 TYR A CA 1
ATOM 605 C C . TYR A 1 73 ? 15.440 3.082 -16.459 1.00 83.56 73 TYR A C 1
ATOM 607 O O . TYR A 1 73 ? 16.533 3.443 -16.033 1.00 83.56 73 TYR A O 1
ATOM 615 N N . ASN A 1 74 ? 15.016 3.372 -17.687 1.00 78.12 74 ASN A N 1
ATOM 616 C CA . ASN A 1 74 ? 15.812 4.144 -18.641 1.00 78.12 74 ASN A CA 1
ATOM 617 C C . ASN A 1 74 ? 15.598 5.661 -18.504 1.00 78.12 74 ASN A C 1
ATOM 619 O O . ASN A 1 74 ? 16.354 6.443 -19.078 1.00 78.12 74 ASN A O 1
ATOM 623 N N . ARG A 1 75 ? 14.554 6.094 -17.783 1.00 80.88 75 ARG A N 1
ATOM 624 C CA . ARG A 1 75 ? 14.187 7.505 -17.599 1.00 80.88 75 ARG A CA 1
ATOM 625 C C . ARG A 1 75 ? 13.987 7.827 -16.125 1.00 80.88 75 ARG A C 1
ATOM 627 O O . ARG A 1 75 ? 13.443 7.019 -15.374 1.00 80.88 75 ARG A O 1
ATOM 634 N N . VAL A 1 76 ? 14.358 9.048 -15.740 1.00 80.94 76 VAL A N 1
ATOM 635 C CA . VAL A 1 76 ? 14.112 9.585 -14.391 1.00 80.94 76 VAL A CA 1
ATOM 636 C C . VAL A 1 76 ? 12.615 9.582 -14.070 1.00 80.94 76 VAL A C 1
ATOM 638 O O . VAL A 1 76 ? 12.230 9.135 -12.996 1.00 80.94 76 VAL A O 1
ATOM 641 N N . GLU A 1 77 ? 11.774 9.946 -15.039 1.00 80.44 77 GLU A N 1
ATOM 642 C CA . GLU A 1 77 ? 10.311 9.936 -14.905 1.00 80.44 77 GLU A CA 1
ATOM 643 C C . GLU A 1 77 ? 9.758 8.557 -14.521 1.00 80.44 77 GLU A C 1
ATOM 645 O O . GLU A 1 77 ? 8.848 8.462 -13.705 1.00 80.44 77 GLU A O 1
ATOM 650 N N . ASP A 1 78 ? 10.300 7.469 -15.082 1.00 82.38 78 ASP A N 1
ATOM 651 C CA . ASP A 1 78 ? 9.829 6.114 -14.766 1.00 82.38 78 ASP A CA 1
ATOM 652 C C . ASP A 1 78 ? 10.159 5.763 -13.306 1.00 82.38 78 ASP A C 1
ATOM 654 O O . ASP A 1 78 ? 9.326 5.206 -12.587 1.00 82.38 78 ASP A O 1
ATOM 658 N N . LYS A 1 79 ? 11.353 6.159 -12.850 1.00 84.12 79 LYS A N 1
ATOM 659 C CA . LYS A 1 79 ? 11.814 5.983 -11.471 1.00 84.12 79 LYS A CA 1
ATOM 660 C C . LYS A 1 79 ? 10.951 6.776 -10.486 1.00 84.12 79 LYS A C 1
ATOM 662 O O . LYS A 1 79 ? 10.486 6.218 -9.493 1.00 84.12 79 LYS A O 1
ATOM 667 N N . GLU A 1 80 ? 10.725 8.058 -10.763 1.00 84.25 80 GLU A N 1
ATOM 668 C CA . GLU A 1 80 ? 9.893 8.945 -9.941 1.00 84.25 80 GLU A CA 1
ATOM 669 C C . GLU A 1 80 ? 8.457 8.438 -9.851 1.00 84.25 80 GLU A C 1
ATOM 671 O O . GLU A 1 80 ? 7.880 8.404 -8.766 1.00 84.25 80 GLU A O 1
ATOM 676 N N . HIS A 1 81 ? 7.909 7.957 -10.967 1.00 82.00 81 HIS A N 1
ATOM 677 C CA . HIS A 1 81 ? 6.548 7.439 -11.031 1.00 82.00 81 HIS A CA 1
ATOM 678 C C . HIS A 1 81 ? 6.359 6.176 -10.191 1.00 82.00 81 HIS A C 1
ATOM 680 O O . HIS A 1 81 ? 5.391 6.048 -9.436 1.00 82.00 81 HIS A O 1
ATOM 686 N N . CYS A 1 82 ? 7.303 5.240 -10.293 1.00 86.50 82 CYS A N 1
ATOM 687 C CA . CYS A 1 82 ? 7.268 4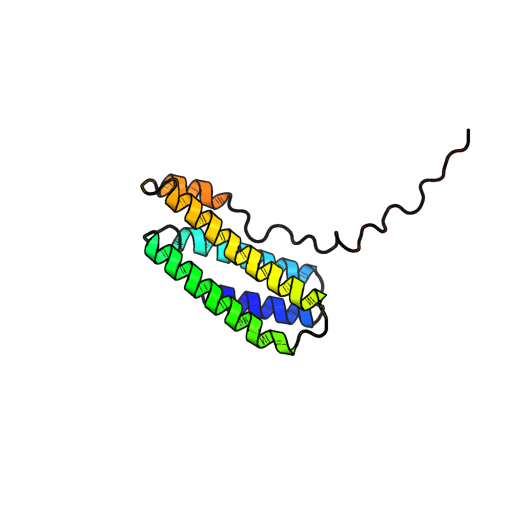.002 -9.521 1.00 86.50 82 CYS A CA 1
ATOM 688 C C . CYS A 1 82 ? 7.465 4.272 -8.022 1.00 86.50 82 CYS A C 1
ATOM 690 O O . CYS A 1 82 ? 6.776 3.680 -7.188 1.00 86.50 82 CYS A O 1
ATOM 692 N N . HIS A 1 83 ? 8.350 5.211 -7.681 1.00 87.38 83 HIS A N 1
ATOM 693 C CA . HIS A 1 83 ? 8.560 5.640 -6.302 1.00 87.38 83 HIS A CA 1
ATOM 694 C C . HIS A 1 83 ? 7.319 6.340 -5.727 1.00 87.38 83 HIS A C 1
ATOM 696 O O . HIS A 1 83 ? 6.915 6.050 -4.601 1.00 87.38 83 HIS A O 1
ATOM 702 N N . TYR A 1 84 ? 6.668 7.204 -6.510 1.00 87.25 84 TYR A N 1
ATOM 703 C CA . TYR A 1 84 ? 5.435 7.875 -6.110 1.00 87.25 84 TYR A CA 1
ATOM 704 C C . TYR A 1 84 ? 4.306 6.878 -5.818 1.00 87.25 84 TYR A C 1
ATOM 706 O O . TYR A 1 84 ? 3.665 7.001 -4.774 1.00 87.25 84 TYR A O 1
ATOM 714 N N . LEU A 1 85 ? 4.100 5.860 -6.671 1.00 89.75 85 LEU A N 1
ATOM 715 C CA . LEU A 1 85 ? 3.119 4.798 -6.403 1.00 89.75 85 LEU A CA 1
ATOM 716 C C . LEU A 1 85 ? 3.372 4.157 -5.032 1.00 89.75 85 LEU A C 1
ATOM 718 O O . LEU A 1 85 ? 2.456 4.086 -4.217 1.00 89.75 85 LEU A O 1
ATOM 722 N N . ILE A 1 86 ? 4.605 3.715 -4.766 1.00 92.25 86 ILE A N 1
ATOM 723 C CA . ILE A 1 86 ? 4.956 3.065 -3.494 1.00 92.25 86 ILE A CA 1
ATOM 724 C C . ILE A 1 86 ? 4.696 4.002 -2.315 1.00 92.25 86 ILE A C 1
ATOM 726 O O . ILE A 1 86 ? 4.071 3.590 -1.340 1.00 92.25 86 ILE A O 1
ATOM 730 N N . LYS A 1 87 ? 5.098 5.272 -2.424 1.00 91.19 87 LYS A N 1
ATOM 731 C CA . LYS A 1 87 ? 4.863 6.273 -1.380 1.00 91.19 87 LYS A CA 1
ATOM 732 C C . LYS A 1 87 ? 3.374 6.449 -1.075 1.00 91.19 87 LYS A C 1
ATOM 734 O O . LYS A 1 87 ? 3.007 6.517 0.090 1.00 91.19 87 LYS A O 1
ATOM 739 N N . GLN A 1 88 ? 2.516 6.495 -2.095 1.00 91.31 88 GLN A N 1
ATOM 740 C CA . GLN A 1 88 ? 1.066 6.608 -1.894 1.00 91.31 88 GLN A CA 1
ATOM 741 C C . GLN A 1 88 ? 0.468 5.368 -1.219 1.00 91.31 88 GLN A C 1
ATOM 743 O O . GLN A 1 88 ? -0.449 5.497 -0.411 1.00 91.31 88 GLN A O 1
ATOM 748 N N . ILE A 1 89 ? 0.992 4.173 -1.516 1.00 93.81 89 ILE A N 1
ATOM 749 C CA . ILE A 1 89 ? 0.590 2.950 -0.811 1.00 93.81 89 ILE A CA 1
ATOM 750 C C . ILE A 1 89 ? 0.963 3.063 0.668 1.00 93.81 89 ILE A C 1
ATOM 752 O O . ILE A 1 89 ? 0.098 2.897 1.520 1.00 93.81 89 ILE A O 1
ATOM 756 N N . ILE A 1 90 ? 2.220 3.382 0.976 1.00 94.44 90 ILE A N 1
ATOM 757 C CA . ILE A 1 90 ? 2.712 3.475 2.359 1.00 94.44 90 ILE A CA 1
ATOM 758 C C . ILE A 1 90 ? 1.914 4.517 3.149 1.00 94.44 90 ILE A C 1
ATOM 760 O O . ILE A 1 90 ? 1.415 4.200 4.225 1.00 94.44 90 ILE A O 1
ATOM 764 N N . LEU A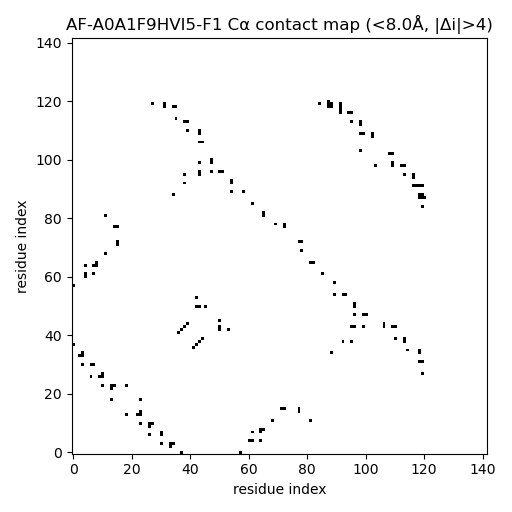 1 91 ? 1.697 5.699 2.565 1.00 94.06 91 LEU A N 1
ATOM 765 C CA . LEU A 1 91 ? 0.927 6.780 3.180 1.00 94.06 91 LEU A CA 1
ATOM 766 C C . LEU A 1 91 ? -0.478 6.331 3.604 1.00 94.06 91 LEU A C 1
ATOM 768 O O . LEU A 1 91 ? -0.962 6.737 4.654 1.00 94.06 91 LEU A O 1
ATOM 772 N N . SER A 1 92 ? -1.140 5.472 2.824 1.00 95.00 92 SER A N 1
ATOM 773 C CA . SER A 1 92 ? -2.472 4.986 3.205 1.00 95.00 92 SER A CA 1
ATOM 774 C C . SER A 1 92 ? -2.466 4.138 4.484 1.00 95.00 92 SER A C 1
ATOM 776 O O . SER A 1 92 ? -3.409 4.219 5.266 1.00 95.00 92 SER A O 1
ATOM 778 N N . PHE A 1 93 ? -1.391 3.387 4.741 1.00 96.56 93 PHE A N 1
ATOM 779 C CA . PHE A 1 93 ? -1.223 2.636 5.988 1.00 96.56 93 PHE A CA 1
ATOM 780 C C . PHE A 1 93 ? -0.761 3.522 7.144 1.00 96.56 93 PHE A C 1
ATOM 782 O O . PHE A 1 93 ? -1.163 3.279 8.274 1.00 96.56 93 PHE A O 1
ATOM 789 N N . GLU A 1 94 ? 0.037 4.560 6.880 1.00 96.31 94 GLU A N 1
ATOM 790 C CA . GLU A 1 94 ? 0.396 5.559 7.898 1.00 96.31 94 GLU A CA 1
ATOM 791 C C . GLU A 1 94 ? -0.843 6.300 8.416 1.00 96.31 94 GLU A C 1
ATOM 793 O O . GLU A 1 94 ? -1.000 6.461 9.621 1.00 96.31 94 GLU A O 1
ATOM 798 N N . LEU A 1 95 ? -1.766 6.677 7.526 1.00 96.38 95 LEU A N 1
ATOM 799 C CA . LEU A 1 95 ? -3.037 7.291 7.924 1.00 96.38 95 LEU A CA 1
ATOM 800 C C . LEU A 1 95 ? -3.932 6.318 8.707 1.00 96.38 95 LEU A C 1
ATOM 802 O O . LEU A 1 95 ? -4.587 6.724 9.664 1.00 96.38 95 LEU A O 1
ATOM 806 N N . ALA A 1 96 ? -3.950 5.035 8.333 1.00 97.12 96 ALA A N 1
ATOM 807 C CA . ALA A 1 96 ? -4.671 4.016 9.095 1.00 97.12 96 ALA A CA 1
ATOM 808 C C . ALA A 1 96 ? -4.076 3.826 10.501 1.00 97.12 96 ALA A C 1
ATOM 810 O O . ALA A 1 96 ? -4.821 3.724 11.470 1.00 97.12 96 ALA A O 1
ATOM 811 N N . GLU A 1 97 ? -2.745 3.817 10.621 1.00 97.12 97 GLU A N 1
ATOM 812 C CA . GLU A 1 97 ? -2.039 3.760 11.906 1.00 97.12 97 GLU A CA 1
ATOM 813 C C . GLU A 1 97 ? -2.375 4.975 12.779 1.00 97.12 97 GLU A C 1
ATOM 815 O O . GLU A 1 97 ? -2.700 4.807 13.950 1.00 97.12 97 GLU A O 1
ATOM 820 N N . GLN A 1 98 ? -2.401 6.177 12.197 1.00 97.69 98 GLN A N 1
ATOM 821 C CA . GLN A 1 98 ? -2.792 7.397 12.906 1.00 97.69 98 GLN A CA 1
ATOM 822 C C . GLN A 1 98 ? -4.225 7.308 13.461 1.00 97.69 98 GLN A C 1
ATOM 824 O O . GLN A 1 98 ? -4.464 7.661 14.613 1.00 97.69 98 GLN A O 1
ATOM 829 N N . ILE A 1 99 ? -5.176 6.768 12.691 1.00 97.31 99 ILE A N 1
ATOM 830 C CA . ILE A 1 99 ? -6.547 6.524 13.173 1.00 97.31 99 ILE A CA 1
ATOM 831 C C . ILE A 1 99 ? -6.553 5.562 14.374 1.00 97.31 99 ILE A C 1
ATOM 833 O O . ILE A 1 99 ? -7.296 5.774 15.335 1.00 97.31 99 ILE A O 1
ATOM 837 N N . MET A 1 100 ? -5.727 4.512 14.342 1.00 97.44 100 MET A N 1
ATOM 838 C CA . MET A 1 100 ? -5.603 3.563 15.455 1.00 97.44 100 MET A CA 1
ATOM 839 C C . MET A 1 100 ? -4.992 4.210 16.706 1.00 97.44 100 MET A C 1
ATOM 841 O O . MET A 1 100 ? -5.399 3.875 17.817 1.00 97.44 100 MET A O 1
ATOM 845 N N . GLU A 1 101 ? -4.035 5.124 16.540 1.00 96.94 101 GLU A N 1
ATOM 846 C CA . GLU A 1 101 ? -3.416 5.881 17.635 1.00 96.94 101 GLU A CA 1
ATOM 847 C C . GLU A 1 101 ? -4.389 6.861 18.290 1.00 96.94 101 GLU A C 1
ATOM 849 O O . GLU A 1 101 ? -4.443 6.954 19.516 1.00 96.94 101 GLU A O 1
ATOM 854 N N . GLU A 1 102 ? -5.165 7.581 17.481 1.00 97.19 102 GLU A N 1
ATOM 855 C CA . GLU A 1 102 ? -6.113 8.585 17.965 1.00 97.19 102 GLU A CA 1
ATOM 856 C C . GLU A 1 102 ? -7.338 7.943 18.633 1.00 97.19 102 GLU A C 1
ATOM 858 O O . GLU A 1 102 ? -7.911 8.515 19.563 1.00 97.19 102 GLU A O 1
ATOM 863 N N . ILE A 1 103 ? -7.750 6.753 18.174 1.00 95.88 103 ILE A N 1
ATOM 864 C CA . ILE A 1 103 ? -8.994 6.096 18.600 1.00 95.88 103 ILE A CA 1
ATOM 865 C C . ILE A 1 103 ? -8.736 4.619 18.967 1.00 95.88 103 ILE A C 1
ATOM 867 O O . ILE A 1 103 ? -9.288 3.711 18.349 1.00 95.88 103 ILE A O 1
ATOM 871 N N . PRO A 1 104 ? -7.924 4.309 19.993 1.00 93.50 104 PRO A N 1
ATOM 872 C CA . PRO A 1 104 ? -7.413 2.952 20.240 1.00 93.50 104 PRO A CA 1
ATOM 873 C C . PRO A 1 104 ? -8.456 1.927 20.716 1.00 93.50 104 PRO A C 1
ATOM 875 O O . PRO A 1 104 ? -8.196 0.724 20.690 1.00 93.50 104 PRO A O 1
ATOM 878 N N . HIS A 1 105 ? -9.629 2.371 21.175 1.00 93.94 105 HIS A N 1
ATOM 879 C CA . HIS A 1 105 ? -10.635 1.508 21.813 1.00 93.94 105 HIS A CA 1
ATOM 880 C C . HIS A 1 105 ? -11.984 1.473 21.090 1.00 93.94 105 HIS A C 1
ATOM 882 O O . HIS A 1 105 ? -12.924 0.861 21.593 1.00 93.94 105 HIS A O 1
ATOM 888 N N . ASP A 1 106 ? -12.087 2.099 19.916 1.00 96.25 106 ASP A N 1
ATOM 889 C CA . ASP A 1 106 ? -13.320 2.114 19.130 1.00 96.25 106 ASP A CA 1
ATOM 890 C C . ASP A 1 106 ? -13.064 1.625 17.693 1.00 96.25 106 ASP A C 1
ATOM 892 O O . ASP A 1 106 ? -12.868 2.424 16.770 1.00 96.25 106 ASP A O 1
ATOM 896 N N . PRO A 1 107 ? -13.071 0.295 17.479 1.00 94.38 107 PRO A N 1
ATOM 897 C CA . PRO A 1 107 ? -12.824 -0.292 16.165 1.00 94.38 107 PRO A CA 1
ATOM 898 C C . PRO A 1 107 ? -13.916 0.053 15.143 1.00 94.38 107 PRO A C 1
ATOM 900 O O . PRO A 1 107 ? -13.672 -0.023 13.939 1.00 94.38 107 PRO A O 1
ATOM 903 N N . ILE A 1 108 ? -15.120 0.430 15.586 1.00 96.06 108 ILE A N 1
ATOM 904 C CA . ILE A 1 108 ? -16.201 0.836 14.682 1.00 96.06 108 ILE A CA 1
ATOM 905 C C . ILE A 1 108 ? -15.858 2.203 14.093 1.00 96.06 108 ILE A C 1
ATOM 907 O O . ILE A 1 108 ? -15.836 2.349 12.870 1.00 96.06 108 ILE A O 1
ATOM 911 N N . THR A 1 109 ? -15.520 3.172 14.944 1.00 96.19 109 THR A N 1
ATOM 912 C CA . THR A 1 109 ? -15.111 4.507 14.493 1.00 96.19 109 THR A CA 1
ATOM 913 C C . THR A 1 109 ? -13.829 4.446 13.664 1.00 96.19 109 THR A C 1
ATOM 915 O O . THR A 1 109 ? -13.773 5.077 12.609 1.00 96.19 109 THR A O 1
ATOM 918 N N . GLN A 1 110 ? -12.845 3.618 14.043 1.00 96.75 110 GLN A N 1
ATOM 919 C CA . GLN A 1 110 ? -11.650 3.397 13.218 1.00 96.75 110 GLN A CA 1
ATOM 920 C C . GLN A 1 110 ? -12.008 2.944 11.795 1.00 96.75 110 GLN A C 1
ATOM 922 O O . GLN A 1 110 ? -11.496 3.498 10.823 1.00 96.75 110 GLN A O 1
ATOM 927 N N . ARG A 1 111 ? -12.910 1.959 11.652 1.00 96.50 111 ARG A N 1
ATOM 928 C CA . ARG A 1 111 ? -13.359 1.483 10.334 1.00 96.50 111 ARG A CA 1
ATOM 929 C C . ARG A 1 111 ? -14.077 2.573 9.547 1.00 96.50 111 ARG A C 1
ATOM 931 O O . ARG A 1 111 ? -13.826 2.683 8.354 1.00 96.50 111 ARG A O 1
ATOM 938 N N . ILE A 1 112 ? -14.944 3.360 10.190 1.00 95.88 112 ILE A N 1
ATOM 939 C CA . ILE A 1 112 ? -15.663 4.465 9.538 1.00 95.88 112 ILE A CA 1
ATOM 940 C C . ILE A 1 112 ? -14.667 5.484 8.975 1.00 95.88 112 ILE A C 1
ATOM 942 O O . ILE A 1 112 ? -14.735 5.802 7.794 1.00 95.88 112 ILE A O 1
ATOM 946 N N . LEU A 1 113 ? -13.703 5.935 9.780 1.00 95.12 113 LEU A N 1
ATOM 947 C CA . LEU A 1 113 ? -12.698 6.909 9.340 1.00 95.12 113 LEU A CA 1
ATOM 948 C C . LEU A 1 113 ? -11.758 6.342 8.274 1.00 95.12 113 LEU A C 1
ATOM 950 O O . LEU A 1 113 ? -11.342 7.050 7.359 1.00 95.12 113 LEU A O 1
ATOM 954 N N . ALA A 1 114 ? -11.441 5.051 8.359 1.00 94.69 114 ALA A N 1
ATOM 955 C CA . ALA A 1 114 ? -10.580 4.402 7.385 1.00 94.69 114 ALA A CA 1
ATOM 956 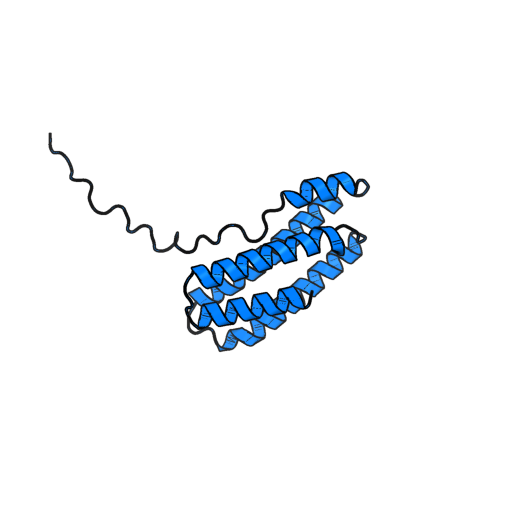C C . ALA A 1 114 ? -11.206 4.303 5.985 1.00 94.69 114 ALA A C 1
ATOM 958 O O . ALA A 1 114 ? -10.468 4.232 4.998 1.00 94.69 114 ALA A O 1
ATOM 959 N N . VAL A 1 115 ? -12.542 4.339 5.874 1.00 91.75 115 VAL A N 1
ATOM 960 C CA . VAL A 1 115 ? -13.230 4.394 4.572 1.00 91.75 115 VAL A CA 1
ATOM 961 C C . VAL A 1 115 ? -12.864 5.670 3.802 1.00 91.75 115 VAL A C 1
ATOM 963 O O . VAL A 1 115 ? -12.751 5.639 2.575 1.00 91.75 115 VAL A O 1
ATOM 966 N N . ASP A 1 116 ? -12.588 6.761 4.515 1.00 90.50 116 ASP A N 1
ATOM 967 C CA . ASP A 1 116 ? -12.229 8.052 3.927 1.00 90.50 116 ASP A CA 1
ATOM 968 C C . ASP A 1 116 ? -10.725 8.195 3.636 1.00 90.50 116 ASP A C 1
ATOM 970 O O . ASP A 1 116 ? -10.293 9.218 3.092 1.00 90.50 116 ASP A O 1
ATOM 974 N N . ILE A 1 117 ? -9.901 7.179 3.941 1.00 90.62 117 ILE A N 1
ATOM 975 C CA . ILE A 1 117 ? -8.469 7.219 3.624 1.00 90.62 117 ILE A CA 1
ATOM 976 C C . ILE A 1 117 ? -8.296 7.342 2.104 1.00 90.62 117 ILE A C 1
ATOM 978 O O . ILE A 1 117 ? -8.739 6.481 1.333 1.00 90.62 117 ILE A O 1
ATOM 982 N N . PRO A 1 118 ? -7.581 8.374 1.632 1.00 86.06 118 PRO A N 1
ATOM 983 C CA . PRO A 1 118 ? -7.369 8.575 0.213 1.00 86.06 118 PRO A CA 1
ATOM 984 C C . PRO A 1 118 ? -6.298 7.611 -0.310 1.00 86.06 118 PRO A C 1
ATOM 986 O O . PRO A 1 118 ? -5.105 7.913 -0.310 1.00 86.06 118 PRO A O 1
ATOM 989 N N . ILE A 1 119 ? -6.727 6.450 -0.796 1.00 85.38 119 ILE A N 1
ATOM 990 C CA . ILE A 1 119 ? -5.840 5.418 -1.344 1.00 85.38 119 ILE A CA 1
ATOM 991 C C . ILE A 1 119 ? -5.560 5.692 -2.819 1.00 85.38 119 ILE A C 1
ATOM 993 O O . ILE A 1 119 ? -6.477 5.667 -3.646 1.00 85.38 119 ILE A O 1
ATOM 997 N N . LEU A 1 120 ? -4.280 5.878 -3.162 1.00 77.12 120 LEU A N 1
ATOM 998 C CA . LEU A 1 120 ? -3.835 6.096 -4.541 1.00 77.12 120 LEU A CA 1
ATOM 999 C C . LEU A 1 120 ? -4.695 7.166 -5.227 1.00 77.12 120 LEU A C 1
ATOM 1001 O O . LEU A 1 120 ? -5.384 6.864 -6.210 1.00 77.12 120 LEU A O 1
ATOM 1005 N N . ARG A 1 121 ? -4.735 8.387 -4.660 1.00 67.12 121 ARG A N 1
ATOM 1006 C CA . ARG A 1 121 ? -5.443 9.538 -5.260 1.00 67.12 121 ARG A CA 1
ATOM 1007 C C . ARG A 1 121 ? -5.144 9.601 -6.758 1.00 67.12 121 ARG A C 1
ATOM 1009 O O . ARG A 1 121 ? -4.064 9.143 -7.136 1.00 67.12 121 ARG A O 1
ATOM 1016 N N . PRO A 1 122 ? -6.076 10.109 -7.594 1.00 59.91 122 PRO A N 1
ATOM 1017 C CA . PRO A 1 122 ? -5.850 10.217 -9.027 1.00 59.91 122 PRO A CA 1
ATOM 1018 C C . PRO A 1 122 ? -4.439 10.734 -9.249 1.00 59.91 122 PRO A C 1
ATOM 1020 O O . PRO A 1 122 ? -4.095 11.828 -8.817 1.00 59.91 122 PRO A O 1
ATOM 1023 N N . PHE A 1 123 ? -3.598 9.859 -9.789 1.00 59.91 123 PHE A N 1
ATOM 1024 C CA . PHE A 1 123 ? -2.264 10.229 -10.201 1.00 59.91 123 PHE A CA 1
ATOM 1025 C C . PHE A 1 123 ? -2.490 11.393 -11.154 1.00 59.91 123 PHE A C 1
ATOM 1027 O O . PHE A 1 123 ? -3.190 11.223 -12.156 1.00 59.91 123 PHE A O 1
ATOM 1034 N N . ASP A 1 124 ? -1.953 12.563 -10.836 1.00 49.22 124 ASP A N 1
ATOM 1035 C CA . ASP A 1 124 ? -1.919 13.680 -11.767 1.00 49.22 124 ASP A CA 1
ATOM 1036 C C . ASP A 1 124 ? -0.946 13.315 -12.897 1.00 49.22 124 ASP A C 1
ATOM 1038 O O . ASP A 1 124 ? 0.164 13.833 -13.009 1.00 49.22 124 ASP A O 1
ATOM 1042 N N . TYR A 1 125 ? -1.349 12.356 -13.733 1.00 53.09 125 TYR A N 1
ATOM 1043 C CA . TYR A 1 125 ? -0.712 11.960 -14.974 1.00 53.09 125 TYR A CA 1
ATOM 1044 C C . TYR A 1 125 ? -0.842 13.131 -15.958 1.00 53.09 125 TYR A C 1
ATOM 1046 O O . TYR A 1 125 ? -1.646 13.085 -16.885 1.00 53.09 125 TYR A O 1
ATOM 1054 N N . GLY A 1 126 ? -0.099 14.218 -15.736 1.00 43.84 126 GLY A N 1
ATOM 1055 C CA . GLY A 1 126 ? -0.041 15.322 -16.693 1.00 43.84 126 GLY A CA 1
ATOM 1056 C C . GLY A 1 126 ? 0.148 16.738 -16.157 1.00 43.84 126 GLY A C 1
ATOM 1057 O O . GLY A 1 126 ? 0.465 17.601 -16.969 1.00 43.84 126 GLY A O 1
ATOM 1058 N N . ILE A 1 127 ? 0.062 17.034 -14.856 1.00 42.50 127 ILE A N 1
ATOM 1059 C CA . ILE A 1 127 ? 0.205 18.433 -14.370 1.00 42.50 127 ILE A CA 1
ATOM 1060 C C . ILE A 1 127 ? 1.681 18.821 -14.122 1.00 42.50 127 ILE A C 1
ATOM 1062 O O . ILE A 1 127 ? 2.007 19.709 -13.348 1.00 42.50 127 ILE A O 1
ATOM 1066 N N . GLY A 1 128 ? 2.610 18.155 -14.809 1.00 39.88 128 GLY A N 1
ATOM 1067 C CA . GLY A 1 128 ? 3.959 18.677 -15.054 1.00 39.88 128 GLY A CA 1
ATOM 1068 C C . GLY A 1 128 ? 4.199 19.072 -16.515 1.00 39.88 128 GLY A C 1
ATOM 1069 O O . GLY A 1 128 ? 5.171 19.760 -16.806 1.00 39.88 128 GLY A O 1
ATOM 1070 N N . VAL A 1 129 ? 3.333 18.646 -17.452 1.00 39.09 129 VAL A N 1
ATOM 1071 C CA . VAL A 1 129 ? 3.611 18.737 -18.904 1.00 39.09 129 VAL A CA 1
ATOM 1072 C C . VAL A 1 129 ? 2.394 19.191 -19.736 1.00 39.09 129 VAL A C 1
ATOM 1074 O O . VAL A 1 129 ? 2.557 19.592 -20.885 1.00 39.09 129 VAL A O 1
ATOM 1077 N N . ALA A 1 130 ? 1.182 19.232 -19.169 1.00 38.56 130 ALA A N 1
ATOM 1078 C CA . ALA A 1 130 ? -0.036 19.693 -19.849 1.00 38.56 130 ALA A CA 1
ATOM 1079 C C . ALA A 1 130 ? -0.426 21.158 -19.557 1.00 38.56 130 ALA A C 1
ATOM 1081 O O . ALA A 1 130 ? -1.461 21.613 -20.034 1.00 38.56 130 ALA A O 1
ATOM 1082 N N . SER A 1 131 ? 0.424 21.958 -18.899 1.00 33.78 131 SER A N 1
ATOM 1083 C CA . SER A 1 131 ? 0.276 23.432 -18.876 1.00 33.78 131 SER A CA 1
ATOM 1084 C C . SER A 1 131 ? 0.763 24.092 -20.179 1.00 33.78 131 SER A C 1
ATOM 1086 O O . SER A 1 131 ? 1.297 25.198 -20.182 1.00 33.78 131 SER A O 1
ATOM 1088 N N . LYS A 1 132 ? 0.565 23.409 -21.311 1.00 39.94 132 LYS A N 1
ATOM 1089 C CA . LYS A 1 132 ? 0.546 23.974 -22.666 1.00 39.94 132 LYS A CA 1
ATOM 1090 C C . LYS A 1 132 ? -0.875 23.884 -23.236 1.00 39.94 132 LYS A C 1
ATOM 1092 O O . LYS A 1 132 ? -1.079 23.450 -24.360 1.00 39.94 132 LYS A O 1
ATOM 1097 N N . VAL A 1 133 ? -1.868 24.291 -22.448 1.00 38.94 133 VAL A N 1
ATOM 1098 C CA . VAL A 1 133 ? -3.226 24.568 -22.941 1.00 38.94 133 VAL A CA 1
ATOM 1099 C C . VAL A 1 133 ? -3.708 25.895 -22.356 1.00 38.94 133 VAL A C 1
ATOM 1101 O O . VAL A 1 133 ? -4.713 25.958 -21.668 1.00 38.94 133 VAL A O 1
ATOM 1104 N N . VAL A 1 134 ? -2.947 26.963 -22.609 1.00 38.59 134 VAL A N 1
ATOM 1105 C CA . VAL A 1 134 ? -3.493 28.299 -22.909 1.00 38.59 134 VAL A CA 1
ATOM 1106 C C . VAL A 1 134 ? -2.540 28.935 -23.929 1.00 38.59 134 VAL A C 1
ATOM 1108 O O . VAL A 1 134 ? -1.768 29.837 -23.618 1.00 38.59 134 VAL A O 1
ATOM 1111 N N . GLN A 1 135 ? -2.516 28.392 -25.148 1.00 34.97 135 GLN A N 1
ATOM 1112 C CA . GLN A 1 135 ? -2.161 29.207 -26.308 1.00 34.97 135 GLN A CA 1
ATOM 1113 C C . GLN A 1 135 ? -3.427 29.957 -26.739 1.00 34.97 135 GLN A C 1
ATOM 1115 O O . GLN A 1 135 ? -4.474 29.349 -26.939 1.00 34.97 135 GLN A O 1
ATOM 1120 N N . ASP A 1 136 ? -3.276 31.276 -26.832 1.00 42.34 136 ASP A N 1
ATOM 1121 C CA . ASP A 1 136 ? -4.055 32.211 -27.643 1.00 42.34 136 ASP A CA 1
ATOM 1122 C C . ASP A 1 136 ? -5.539 32.418 -27.311 1.00 42.34 136 ASP A C 1
ATOM 1124 O O . ASP A 1 136 ? -6.442 31.994 -28.029 1.00 42.34 136 ASP A O 1
ATOM 1128 N N . PHE A 1 137 ? -5.791 33.264 -26.308 1.00 35.28 137 PHE A N 1
ATOM 1129 C CA . PHE A 1 137 ? -6.921 34.188 -26.415 1.00 35.28 137 PHE A CA 1
ATOM 1130 C C . PHE A 1 137 ? -6.449 35.458 -27.140 1.00 35.28 137 PHE A C 1
ATOM 1132 O O . PHE A 1 137 ? -5.494 36.094 -26.681 1.00 35.28 137 PHE A O 1
ATOM 1139 N N . PRO A 1 138 ? -7.085 35.864 -28.255 1.00 40.53 138 PRO A N 1
ATOM 1140 C CA . PRO A 1 138 ? -6.712 37.087 -28.945 1.00 40.53 138 PRO A CA 1
ATOM 1141 C C . PRO A 1 138 ? -6.921 38.282 -28.012 1.00 40.53 138 PRO A C 1
ATOM 1143 O O . PRO A 1 138 ? -8.018 38.501 -27.491 1.00 40.53 138 PRO A O 1
ATOM 1146 N N . LYS A 1 139 ? -5.864 39.083 -27.827 1.00 44.50 139 LYS A N 1
ATOM 1147 C CA . LYS A 1 139 ? -5.973 40.429 -27.260 1.00 44.50 139 LYS A CA 1
ATOM 1148 C C . LYS A 1 139 ? -6.959 41.209 -28.128 1.00 44.50 139 LYS A C 1
ATOM 1150 O O . LYS A 1 139 ? -6.615 41.619 -29.233 1.00 44.50 139 LYS A O 1
ATOM 1155 N N . LYS A 1 140 ? -8.182 41.424 -27.638 1.00 42.09 140 LYS A N 1
ATOM 1156 C CA . LYS A 1 140 ? -9.031 42.486 -28.173 1.00 42.09 140 LYS A CA 1
ATOM 1157 C C . LYS A 1 140 ? -8.376 43.809 -27.803 1.00 42.09 140 LYS A C 1
ATOM 1159 O O . LYS A 1 140 ? -8.431 44.243 -26.659 1.00 42.09 140 LYS A O 1
ATOM 1164 N N . THR A 1 141 ? -7.732 44.405 -28.795 1.00 43.66 141 THR A N 1
ATOM 1165 C CA . THR A 1 141 ? -7.452 45.831 -28.875 1.00 43.66 141 THR A CA 1
ATOM 1166 C C . THR A 1 141 ? -8.753 46.605 -28.678 1.00 43.66 141 THR A C 1
ATOM 1168 O O . THR A 1 141 ? -9.716 46.425 -29.429 1.00 43.66 141 THR A O 1
ATOM 1171 N N . ARG A 1 142 ? -8.771 47.469 -27.669 1.00 44.53 142 ARG A N 1
ATOM 1172 C CA . ARG A 1 142 ? -9.550 48.702 -27.654 1.00 44.53 142 ARG A CA 1
ATOM 1173 C C . ARG A 1 142 ? -8.742 49.765 -26.938 1.00 44.53 142 ARG A C 1
ATOM 1175 O O . ARG A 1 142 ? -8.115 49.406 -25.919 1.00 44.53 142 ARG A O 1
#

Sequence (142 aa):
MLKVTVLVGRYFDHRLQKQPLQVLNVLVHDLRILLHQMILDHFLPLPLEQAREFRSALVDRLMGVYGQYQPKYNRVEDKEHCHYLIKQIILSFELAEQIMEEIPHDPITQRILAVDIPILRPFDYGIGVASKVVQDFPKKTR